Protein AF-A0A0V0R9S6-F1 (afdb_monomer_lite)

Foldseek 3Di:
DDDPVRVVVLVVVLLQVLLVVLVVQLVVQLVVVVQDPVPWDPVLVVVLCVVDPLLVVVCCQQPVPVVSDRPPDSVCLLVNLLSQLVSLQSSLPDRPSDDVSSSVSSNSSSLSRNCNPPSVVSSVVSVVVSVVVVVVVVVD

Structure (mmCIF, N/CA/C/O backbone):
data_AF-A0A0V0R9S6-F1
#
_entry.id   AF-A0A0V0R9S6-F1
#
loop_
_atom_site.group_PDB
_atom_site.id
_atom_site.type_symbol
_atom_site.label_atom_id
_atom_site.label_alt_id
_atom_site.label_comp_id
_atom_site.label_asym_id
_atom_site.label_entity_id
_atom_site.label_seq_id
_atom_site.pdbx_PDB_ins_code
_atom_site.Cartn_x
_atom_site.Cartn_y
_atom_site.Cartn_z
_atom_site.occupancy
_atom_site.B_iso_or_equiv
_atom_site.auth_seq_id
_atom_site.auth_comp_id
_atom_site.auth_asym_id
_atom_site.auth_atom_id
_atom_site.pdbx_PDB_model_num
ATOM 1 N N . MET A 1 1 ? 17.435 38.919 -12.630 1.00 60.09 1 MET A N 1
ATOM 2 C CA . MET A 1 1 ? 17.669 37.984 -13.774 1.00 60.09 1 MET A CA 1
ATOM 3 C C . MET A 1 1 ? 18.552 36.792 -13.388 1.00 60.09 1 MET A C 1
ATOM 5 O O . MET A 1 1 ? 19.776 36.908 -13.357 1.00 60.09 1 MET A O 1
ATOM 9 N N . LEU A 1 2 ? 17.934 35.639 -13.122 1.00 57.00 2 LEU A N 1
ATOM 10 C CA . LEU A 1 2 ? 18.628 34.355 -12.950 1.00 57.00 2 LEU A CA 1
ATOM 11 C C . LEU A 1 2 ? 19.235 33.884 -14.282 1.00 57.00 2 LEU A C 1
ATOM 13 O O . LEU A 1 2 ? 18.609 33.990 -15.336 1.00 57.00 2 LEU A O 1
ATOM 17 N N . LYS A 1 3 ? 20.461 33.354 -14.253 1.00 80.62 3 LYS A N 1
ATOM 18 C CA . LYS A 1 3 ? 21.076 32.731 -15.437 1.00 80.62 3 LYS A CA 1
ATOM 19 C C . LYS A 1 3 ? 20.430 31.368 -15.705 1.00 80.62 3 LYS A C 1
ATOM 21 O O . LYS A 1 3 ? 20.057 30.677 -14.764 1.00 80.62 3 LYS A O 1
ATOM 26 N N . LEU A 1 4 ? 20.402 30.927 -16.968 1.00 74.38 4 LEU A N 1
ATOM 27 C CA . LEU A 1 4 ? 19.859 29.620 -17.389 1.00 74.38 4 LEU A CA 1
ATOM 28 C C . LEU A 1 4 ? 20.353 28.444 -16.520 1.00 74.38 4 LEU A C 1
ATOM 30 O O . LEU A 1 4 ? 19.580 27.568 -16.157 1.00 74.38 4 LEU A O 1
ATOM 34 N N . LYS A 1 5 ? 21.630 28.469 -16.112 1.00 71.69 5 LYS A N 1
ATOM 35 C CA . LYS A 1 5 ? 22.214 27.459 -15.213 1.00 71.69 5 LYS A CA 1
ATOM 36 C C . LYS A 1 5 ? 21.580 27.443 -13.813 1.00 71.69 5 LYS A C 1
ATOM 38 O O . LYS A 1 5 ? 21.443 26.379 -13.232 1.00 71.69 5 LYS A O 1
ATOM 43 N N . GLN A 1 6 ? 21.190 28.600 -13.278 1.00 73.69 6 GLN A N 1
ATOM 44 C CA . GLN A 1 6 ? 20.528 28.703 -11.972 1.00 73.69 6 GLN A CA 1
ATOM 45 C C . GLN A 1 6 ? 19.071 28.229 -12.048 1.00 73.69 6 GLN A C 1
ATOM 47 O O . GLN A 1 6 ? 18.609 27.569 -11.127 1.00 73.69 6 GLN A O 1
ATOM 52 N N . LEU A 1 7 ? 18.377 28.495 -13.162 1.00 72.44 7 LEU A N 1
ATOM 53 C CA . LEU A 1 7 ? 17.028 27.971 -13.414 1.00 72.44 7 LEU A CA 1
ATOM 54 C C . LEU A 1 7 ? 17.013 26.440 -13.497 1.00 72.44 7 LEU A C 1
ATOM 56 O O . LEU A 1 7 ? 16.144 25.818 -12.900 1.00 72.44 7 LEU A O 1
ATOM 60 N N . LEU A 1 8 ? 17.997 25.837 -14.173 1.00 71.88 8 LEU A N 1
ATOM 61 C CA . LEU A 1 8 ? 18.119 24.378 -14.254 1.00 71.88 8 LEU A CA 1
ATOM 62 C C . LEU A 1 8 ? 18.361 23.743 -12.879 1.00 71.88 8 LEU A C 1
ATOM 64 O O . LEU A 1 8 ? 17.700 22.771 -12.547 1.00 71.88 8 LEU A O 1
ATOM 68 N N . ILE A 1 9 ? 19.237 24.327 -12.053 1.00 72.31 9 ILE A N 1
ATOM 69 C CA . ILE A 1 9 ? 19.486 23.828 -10.689 1.00 72.31 9 ILE A CA 1
ATOM 70 C C . ILE A 1 9 ? 18.219 23.918 -9.830 1.00 72.31 9 ILE A C 1
ATOM 72 O O . ILE A 1 9 ? 17.889 22.959 -9.144 1.00 72.31 9 ILE A O 1
ATOM 76 N N . ILE A 1 10 ? 17.491 25.039 -9.881 1.00 72.31 10 ILE A N 1
ATOM 77 C CA . ILE A 1 10 ? 16.237 25.206 -9.128 1.00 72.31 10 ILE A CA 1
ATOM 78 C C . ILE A 1 10 ? 15.188 24.197 -9.600 1.00 72.31 10 ILE A C 1
ATOM 80 O O . ILE A 1 10 ? 14.511 23.595 -8.772 1.00 72.31 10 ILE A O 1
ATOM 84 N N . PHE A 1 11 ? 15.070 23.984 -10.911 1.00 70.50 11 PHE A N 1
ATOM 85 C CA . PHE A 1 11 ? 14.136 23.019 -11.482 1.00 70.50 11 PHE A CA 1
ATOM 86 C C . PHE A 1 11 ? 14.457 21.584 -11.042 1.00 70.50 11 PHE A C 1
ATOM 88 O O . PHE A 1 11 ? 13.576 20.897 -10.533 1.00 70.50 11 PHE A O 1
ATOM 95 N N . SER A 1 12 ? 15.721 21.163 -11.136 1.00 65.62 12 SER A N 1
ATOM 96 C CA . SER A 1 12 ? 16.164 19.845 -10.662 1.00 65.62 12 SER A CA 1
ATOM 97 C C . SER A 1 12 ? 15.969 19.667 -9.154 1.00 65.62 12 SER A C 1
ATOM 99 O O . SER A 1 12 ? 15.517 18.615 -8.717 1.00 65.62 12 SER A O 1
ATOM 101 N N . LEU A 1 13 ? 16.246 20.701 -8.350 1.00 64.31 13 LEU A N 1
ATOM 102 C CA . LEU A 1 13 ? 16.022 20.658 -6.902 1.00 64.31 13 LEU A CA 1
ATOM 103 C C . LEU A 1 13 ? 14.525 20.559 -6.566 1.00 64.31 13 LEU A C 1
ATOM 105 O O . LEU A 1 13 ? 14.146 19.876 -5.622 1.00 64.31 13 LEU A O 1
ATOM 109 N N . SER A 1 14 ? 13.674 21.222 -7.352 1.00 63.84 14 SER A N 1
ATOM 110 C CA . SER A 1 14 ? 12.218 21.185 -7.182 1.00 63.84 14 SER A CA 1
ATOM 111 C C . SER A 1 14 ? 11.646 19.808 -7.516 1.00 63.84 14 SER A C 1
ATOM 113 O O . SER A 1 14 ? 10.784 19.332 -6.786 1.00 63.84 14 SER A O 1
ATOM 115 N N . LEU A 1 15 ? 12.158 19.159 -8.569 1.00 61.28 15 LEU A N 1
ATOM 116 C CA . LEU A 1 15 ? 11.804 17.782 -8.929 1.00 61.28 15 LEU A CA 1
ATOM 117 C C . LEU A 1 15 ? 12.168 16.790 -7.812 1.00 61.28 15 LEU A C 1
ATOM 119 O O . LEU A 1 15 ? 11.321 15.995 -7.402 1.00 61.28 15 LEU A O 1
ATOM 123 N N . LEU A 1 16 ? 13.377 16.896 -7.246 1.00 59.09 16 LEU A N 1
ATOM 124 C CA . LEU A 1 16 ? 13.779 16.062 -6.105 1.00 59.09 16 LEU A CA 1
ATOM 125 C C . LEU A 1 16 ? 12.878 16.278 -4.877 1.00 59.09 16 LEU A C 1
ATOM 127 O O . LEU A 1 16 ? 12.478 15.321 -4.216 1.00 59.09 16 LEU A O 1
ATOM 131 N N . LEU A 1 17 ? 12.533 17.535 -4.574 1.00 58.56 17 LEU A N 1
ATOM 132 C CA . LEU A 1 17 ? 11.669 17.869 -3.439 1.00 58.56 17 LEU A CA 1
ATOM 133 C C . LEU A 1 17 ? 10.245 17.325 -3.619 1.00 58.56 17 LEU A C 1
ATOM 135 O O . LEU A 1 17 ? 9.644 16.875 -2.648 1.00 58.56 17 LEU A O 1
ATOM 139 N N . THR A 1 18 ? 9.704 17.323 -4.841 1.00 62.34 18 THR A N 1
ATOM 140 C CA . THR A 1 18 ? 8.379 16.740 -5.106 1.00 62.34 18 THR A CA 1
ATOM 141 C C . THR A 1 18 ? 8.338 15.225 -4.889 1.00 62.34 18 THR A C 1
ATOM 143 O O . THR A 1 18 ? 7.338 14.719 -4.380 1.00 62.34 18 THR A O 1
ATOM 146 N N . GLN A 1 19 ? 9.417 14.504 -5.206 1.00 58.75 19 GLN A N 1
ATOM 147 C CA . GLN A 1 19 ? 9.487 13.048 -5.028 1.00 58.75 19 GLN A CA 1
ATOM 148 C C . GLN A 1 19 ? 9.535 12.655 -3.544 1.00 58.75 19 GLN A C 1
ATOM 150 O O . GLN A 1 19 ? 8.692 11.885 -3.091 1.00 58.75 19 GLN A O 1
ATOM 155 N N . GLN A 1 20 ? 10.429 13.256 -2.747 1.00 57.53 20 GLN A N 1
ATOM 156 C CA . GLN A 1 20 ? 10.523 12.952 -1.306 1.00 57.53 20 GLN A CA 1
ATOM 157 C C . GLN A 1 20 ? 9.242 13.285 -0.525 1.00 57.53 20 GLN A C 1
ATOM 159 O O . GLN A 1 20 ? 8.881 12.575 0.419 1.00 57.53 20 GLN A O 1
ATOM 164 N N . VAL A 1 21 ? 8.531 14.346 -0.924 1.00 59.56 21 VAL A N 1
ATOM 165 C CA . VAL A 1 21 ? 7.226 14.692 -0.338 1.00 59.56 21 VAL A CA 1
ATOM 166 C C . VAL A 1 21 ? 6.191 13.599 -0.612 1.00 59.56 21 VAL A C 1
ATOM 168 O O . VAL A 1 21 ? 5.373 13.321 0.260 1.00 59.56 21 VAL A O 1
ATOM 171 N N . THR A 1 22 ? 6.240 12.956 -1.781 1.00 67.81 22 THR A N 1
ATOM 172 C CA . THR A 1 22 ? 5.274 11.916 -2.168 1.00 67.81 22 THR A CA 1
ATOM 173 C C . THR A 1 22 ? 5.473 10.636 -1.345 1.00 67.81 22 THR A C 1
ATOM 175 O O . THR A 1 22 ? 4.499 10.119 -0.804 1.00 67.81 22 THR A O 1
ATOM 178 N N . ILE A 1 23 ? 6.724 10.201 -1.141 1.00 69.69 23 ILE A N 1
ATOM 179 C CA . ILE A 1 23 ? 7.066 9.044 -0.286 1.00 69.69 23 ILE A CA 1
ATOM 180 C C . ILE A 1 23 ? 6.574 9.259 1.150 1.00 69.69 23 ILE A C 1
ATOM 182 O O . ILE A 1 23 ? 5.842 8.449 1.717 1.00 69.69 23 ILE A O 1
ATOM 186 N N . THR A 1 24 ? 6.929 10.409 1.728 1.00 71.25 24 THR A N 1
ATOM 187 C CA . THR A 1 24 ? 6.574 10.746 3.115 1.00 71.25 24 THR A CA 1
ATOM 188 C C . THR A 1 24 ? 5.055 10.870 3.301 1.00 71.25 24 THR A C 1
ATOM 190 O O . THR A 1 24 ? 4.527 10.556 4.368 1.00 71.25 24 THR A O 1
ATOM 193 N N . ALA A 1 25 ? 4.332 11.323 2.273 1.00 75.94 25 ALA A N 1
ATOM 194 C CA . ALA A 1 25 ? 2.881 11.465 2.324 1.00 75.94 25 ALA A CA 1
ATOM 195 C C . ALA A 1 25 ? 2.157 10.112 2.366 1.00 75.94 25 ALA A C 1
ATOM 197 O O . ALA A 1 25 ? 1.243 9.963 3.176 1.00 75.94 25 ALA A O 1
ATOM 198 N N . ALA A 1 26 ? 2.575 9.138 1.550 1.00 76.69 26 ALA A N 1
ATOM 199 C CA . ALA A 1 26 ? 1.990 7.795 1.553 1.00 76.69 26 ALA A CA 1
ATOM 200 C C . ALA A 1 26 ? 2.204 7.096 2.906 1.00 76.69 26 ALA A C 1
ATOM 202 O O . ALA A 1 26 ? 1.244 6.629 3.517 1.00 76.69 26 ALA A O 1
ATOM 203 N N . ALA A 1 27 ? 3.430 7.134 3.441 1.00 77.75 27 ALA A N 1
ATOM 204 C CA . ALA A 1 27 ? 3.732 6.576 4.761 1.00 77.75 27 ALA A CA 1
ATOM 205 C C . ALA A 1 27 ? 2.911 7.247 5.880 1.00 77.75 27 ALA A C 1
ATOM 207 O O . ALA A 1 27 ? 2.319 6.574 6.721 1.00 77.75 27 ALA A O 1
ATOM 208 N N . SER A 1 28 ? 2.796 8.581 5.852 1.00 80.75 28 SER A N 1
ATOM 209 C CA . SER A 1 28 ? 1.980 9.317 6.827 1.00 80.75 28 SER A CA 1
ATOM 210 C C . SER A 1 28 ? 0.479 9.029 6.695 1.00 80.75 28 SER A C 1
ATOM 212 O O . SER A 1 28 ? -0.245 9.124 7.686 1.00 80.75 28 SER A O 1
ATOM 214 N N . CYS A 1 29 ? -0.009 8.712 5.493 1.00 83.31 29 CYS A N 1
ATOM 215 C CA . CYS A 1 29 ? -1.394 8.296 5.276 1.00 83.31 29 CYS A CA 1
ATOM 216 C C . CYS A 1 29 ? -1.684 6.977 6.003 1.00 83.31 29 CYS A C 1
ATOM 218 O O . CYS A 1 29 ? -2.655 6.916 6.759 1.00 83.31 29 CYS A O 1
ATOM 220 N N . VAL A 1 30 ? -0.805 5.978 5.857 1.00 84.44 30 VAL A N 1
ATOM 221 C CA . VAL A 1 30 ? -0.939 4.684 6.547 1.00 84.44 30 VAL A CA 1
ATOM 222 C C . VAL A 1 30 ? -0.910 4.883 8.062 1.00 84.44 30 VAL A C 1
ATOM 224 O O . VAL A 1 30 ? -1.856 4.498 8.743 1.00 84.44 30 VAL A O 1
ATOM 227 N N . GLU A 1 31 ? 0.077 5.613 8.586 1.00 85.62 31 GLU A N 1
ATOM 228 C CA . GLU A 1 31 ? 0.191 5.880 10.029 1.00 85.62 31 GLU A CA 1
ATOM 229 C C . GLU A 1 31 ? -1.074 6.541 10.611 1.00 85.62 31 GLU A C 1
ATOM 231 O O . GLU A 1 31 ? -1.567 6.157 11.670 1.00 85.62 31 GLU A O 1
ATOM 236 N N . LYS A 1 32 ? -1.646 7.528 9.910 1.00 83.31 32 LYS A N 1
ATOM 237 C CA . LYS A 1 32 ? -2.858 8.230 10.369 1.00 83.31 32 LYS A CA 1
ATOM 238 C C . LYS A 1 32 ? -4.122 7.393 10.274 1.00 83.31 32 LYS A C 1
ATOM 240 O O . LYS A 1 32 ? -5.078 7.684 10.992 1.00 83.31 32 LYS A O 1
ATOM 245 N N . SER A 1 33 ? -4.149 6.423 9.368 1.00 81.81 33 SER A N 1
ATOM 246 C CA . SER A 1 33 ?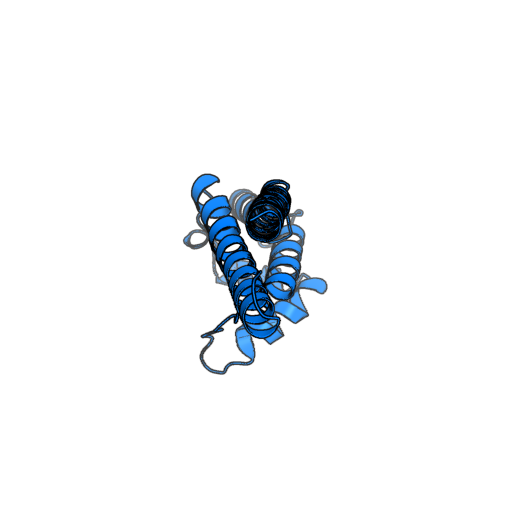 -5.285 5.521 9.222 1.00 81.81 33 SER A CA 1
ATOM 247 C C . SER A 1 33 ? -5.391 4.527 10.380 1.00 81.81 33 SER A C 1
ATOM 249 O O . SER A 1 33 ? -6.482 4.041 10.655 1.00 81.81 33 SER A O 1
ATOM 251 N N . GLY A 1 34 ? -4.281 4.281 11.087 1.00 83.12 34 GLY A N 1
ATOM 252 C CA . GLY A 1 34 ? -4.193 3.261 12.128 1.00 83.12 34 GLY A CA 1
ATOM 253 C C . GLY A 1 34 ? -4.026 1.842 11.584 1.00 83.12 34 GLY A C 1
ATOM 254 O O . GLY A 1 34 ? -4.034 0.914 12.381 1.00 83.12 34 GLY A O 1
ATOM 255 N N . ALA A 1 35 ? -3.874 1.676 10.266 1.00 83.88 35 ALA A N 1
ATOM 256 C CA . ALA A 1 35 ? -3.549 0.396 9.654 1.00 83.88 35 ALA A CA 1
ATOM 257 C C . ALA A 1 35 ? -2.118 -0.009 10.035 1.00 83.88 35 ALA A C 1
ATOM 259 O O . ALA A 1 35 ? -1.157 0.656 9.636 1.00 83.88 35 ALA A O 1
ATOM 260 N N . ASP A 1 36 ? -1.987 -1.081 10.813 1.00 82.25 36 ASP A N 1
ATOM 261 C CA . ASP A 1 36 ? -0.698 -1.655 11.179 1.00 82.25 36 ASP A CA 1
ATOM 262 C C . ASP A 1 36 ? -0.353 -2.804 10.227 1.00 82.25 36 ASP A C 1
ATOM 264 O O . ASP A 1 36 ? -0.946 -3.877 10.255 1.00 82.25 36 ASP A O 1
ATOM 268 N N . VAL A 1 37 ? 0.616 -2.568 9.344 1.00 73.31 37 VAL A N 1
ATOM 269 C CA . VAL A 1 37 ? 1.051 -3.572 8.363 1.00 73.31 37 VAL A CA 1
ATOM 270 C C . VAL A 1 37 ? 1.807 -4.721 9.047 1.00 73.31 37 VAL A C 1
ATOM 272 O O . VAL A 1 37 ? 1.876 -5.815 8.490 1.00 73.31 37 VAL A O 1
ATOM 275 N N . GLU A 1 38 ? 2.333 -4.519 10.264 1.00 79.88 38 GLU A N 1
ATOM 276 C CA . GLU A 1 38 ? 2.948 -5.595 11.053 1.00 79.88 38 GLU A CA 1
ATOM 277 C C . GLU A 1 38 ? 1.915 -6.617 11.557 1.00 79.88 38 GLU A C 1
ATOM 279 O O . GLU A 1 38 ? 2.293 -7.734 11.916 1.00 79.88 38 GLU A O 1
ATOM 284 N N . GLU A 1 39 ? 0.622 -6.269 11.565 1.00 77.25 39 GLU A N 1
ATOM 285 C CA . GLU A 1 39 ? -0.457 -7.158 12.014 1.00 77.25 39 GLU A CA 1
ATOM 286 C C . GLU A 1 39 ? -0.913 -8.161 10.945 1.00 77.25 39 GLU A C 1
ATOM 288 O O . GLU A 1 39 ? -1.622 -9.113 11.272 1.00 77.25 39 GLU A O 1
ATOM 293 N N . ILE A 1 40 ? -0.476 -8.009 9.691 1.00 83.88 40 ILE A N 1
ATOM 294 C CA . ILE A 1 40 ? -0.830 -8.944 8.620 1.00 83.88 40 ILE A CA 1
ATOM 295 C C . ILE A 1 40 ? -0.059 -10.263 8.789 1.00 83.88 40 ILE A C 1
ATOM 297 O O . ILE A 1 40 ? 1.176 -10.286 8.842 1.00 83.88 40 ILE A O 1
ATOM 301 N N . ASP A 1 41 ? -0.766 -11.396 8.793 1.00 86.81 41 ASP A N 1
ATOM 302 C CA . ASP A 1 41 ? -0.129 -12.711 8.821 1.00 86.81 41 ASP A CA 1
ATOM 303 C C . ASP A 1 41 ? 0.653 -12.977 7.526 1.00 86.81 41 ASP A C 1
ATOM 305 O O . ASP A 1 41 ? 0.093 -13.198 6.450 1.00 86.81 41 ASP A O 1
ATOM 309 N N . SER A 1 42 ? 1.982 -13.009 7.638 1.00 81.12 42 SER A N 1
ATOM 310 C CA . SER A 1 42 ? 2.881 -13.193 6.490 1.00 81.12 42 SER A CA 1
ATOM 311 C C . SER A 1 42 ? 2.632 -14.471 5.672 1.00 81.12 42 SER A C 1
ATOM 313 O O . SER A 1 42 ? 2.867 -14.470 4.461 1.00 81.12 42 SER A O 1
ATOM 315 N N . GLU A 1 43 ? 2.145 -15.561 6.284 1.00 84.31 43 GLU A N 1
ATOM 316 C CA . GLU A 1 43 ? 1.856 -16.807 5.562 1.00 84.31 43 GLU A CA 1
ATOM 317 C C . GLU A 1 43 ? 0.609 -16.657 4.677 1.00 84.31 43 GLU A C 1
ATOM 319 O O . GLU A 1 43 ? 0.628 -17.037 3.501 1.00 84.31 43 GLU A O 1
ATOM 324 N N . ASN A 1 44 ? -0.477 -16.108 5.219 1.00 81.88 44 ASN A N 1
ATOM 325 C CA . ASN A 1 44 ? -1.715 -15.863 4.483 1.00 81.88 44 ASN A CA 1
ATOM 326 C C . ASN A 1 44 ? -1.566 -14.746 3.454 1.00 81.88 44 ASN A C 1
ATOM 328 O O . ASN A 1 44 ? -2.036 -14.903 2.328 1.00 81.88 44 ASN A O 1
ATOM 332 N N . TYR A 1 45 ? -0.831 -13.689 3.787 1.00 83.69 45 TYR A N 1
ATOM 333 C CA . TYR A 1 45 ? -0.496 -12.618 2.855 1.00 83.69 45 TYR A CA 1
ATOM 334 C C . TYR A 1 45 ? 0.287 -13.135 1.643 1.00 83.69 45 TYR A C 1
ATOM 336 O O . TYR A 1 45 ? -0.056 -12.834 0.501 1.00 83.69 45 TYR A O 1
ATOM 344 N N . GLY A 1 46 ? 1.273 -14.014 1.861 1.00 81.75 46 GLY A N 1
ATOM 345 C CA . GLY A 1 46 ? 1.992 -14.677 0.771 1.00 81.75 46 GLY A CA 1
ATOM 346 C C . GLY A 1 46 ? 1.080 -15.525 -0.127 1.00 81.75 46 GLY A C 1
ATOM 347 O O . GLY A 1 46 ? 1.228 -15.517 -1.347 1.00 81.75 46 GLY A O 1
ATOM 348 N N . LYS A 1 47 ? 0.096 -16.235 0.444 1.00 84.44 47 LYS A N 1
ATOM 349 C CA . LYS A 1 47 ? -0.907 -16.982 -0.345 1.00 84.44 47 LYS A CA 1
ATOM 350 C C . LYS A 1 47 ? -1.838 -16.058 -1.127 1.00 84.44 47 LYS A C 1
ATOM 352 O O . LYS A 1 47 ? -2.224 -16.420 -2.237 1.00 84.44 47 LYS A O 1
ATOM 357 N N . ALA A 1 48 ? -2.195 -14.911 -0.553 1.00 85.81 48 ALA A N 1
ATOM 358 C CA . ALA A 1 48 ? -3.039 -13.910 -1.184 1.00 85.81 48 ALA A CA 1
ATOM 359 C C . ALA A 1 48 ? -2.331 -13.291 -2.403 1.00 85.81 48 ALA A C 1
ATOM 361 O O . ALA A 1 48 ? -2.887 -13.330 -3.500 1.00 85.81 48 ALA A O 1
ATOM 362 N N . LEU A 1 49 ? -1.062 -12.889 -2.260 1.00 82.81 49 LEU A N 1
ATOM 363 C CA . LEU A 1 49 ? -0.218 -12.405 -3.365 1.00 82.81 49 LEU A CA 1
ATOM 364 C C . LEU A 1 49 ? -0.138 -13.394 -4.532 1.00 82.81 49 LEU A C 1
ATOM 366 O O . LEU A 1 49 ? -0.298 -13.009 -5.682 1.00 82.81 49 LEU A O 1
ATOM 370 N N . LEU A 1 50 ? 0.065 -14.682 -4.242 1.00 80.56 50 LEU A N 1
ATOM 371 C CA . LEU A 1 50 ? 0.139 -15.729 -5.269 1.00 80.56 50 LEU A CA 1
ATOM 372 C C . LEU A 1 50 ? -1.210 -16.046 -5.934 1.00 80.56 50 LEU A C 1
ATOM 374 O O . LEU A 1 50 ? -1.248 -16.835 -6.879 1.00 80.56 50 LEU A O 1
ATOM 378 N N . SER A 1 51 ? -2.317 -15.527 -5.401 1.00 80.75 51 SER A N 1
ATOM 379 C CA . SER A 1 51 ? -3.657 -15.737 -5.951 1.00 80.75 51 SER A CA 1
ATOM 380 C C . SER A 1 51 ? -4.191 -14.576 -6.776 1.00 80.75 51 SER A C 1
ATOM 382 O O . SER A 1 51 ? -5.154 -14.788 -7.510 1.00 80.75 51 SER A O 1
ATOM 384 N N . GLU A 1 52 ? -3.574 -13.399 -6.666 1.00 83.81 52 GLU A N 1
ATOM 385 C CA . GLU A 1 52 ? -3.913 -12.220 -7.456 1.00 83.81 52 GLU A CA 1
ATOM 386 C C . GLU A 1 52 ? -2.947 -12.106 -8.641 1.00 83.81 52 GLU A C 1
ATOM 388 O O . GLU A 1 52 ? -1.778 -11.757 -8.477 1.00 83.81 52 GLU A O 1
ATOM 393 N N . ASP A 1 53 ? -3.445 -12.390 -9.848 1.00 71.88 53 ASP A N 1
ATOM 394 C CA . ASP A 1 53 ? -2.647 -12.411 -11.086 1.00 71.88 53 ASP A CA 1
ATOM 395 C C . ASP A 1 53 ? -1.951 -11.059 -11.370 1.00 71.88 53 ASP A C 1
ATOM 397 O O . ASP A 1 53 ? -0.914 -11.004 -12.026 1.00 71.88 53 ASP A O 1
ATOM 401 N N . GLU A 1 54 ? -2.507 -9.951 -10.871 1.00 62.34 54 GLU A N 1
ATOM 402 C CA . GLU A 1 54 ? -2.019 -8.588 -11.125 1.00 62.34 54 GLU A CA 1
ATOM 403 C C . GLU A 1 54 ? -0.893 -8.150 -10.166 1.00 62.34 54 GLU A C 1
ATOM 405 O O . GLU A 1 54 ? -0.186 -7.182 -10.444 1.00 62.34 54 GLU A O 1
ATOM 410 N N . CYS A 1 55 ? -0.658 -8.886 -9.074 1.00 77.50 55 CYS A N 1
ATOM 411 C CA . CYS A 1 55 ? 0.393 -8.584 -8.093 1.00 77.50 55 CYS A CA 1
ATOM 412 C C . CYS A 1 55 ? 1.790 -9.097 -8.503 1.00 77.50 55 CYS A C 1
ATOM 414 O O . CYS A 1 55 ? 2.774 -8.858 -7.799 1.00 77.50 55 CYS A O 1
ATOM 416 N N . GLU A 1 56 ? 1.898 -9.7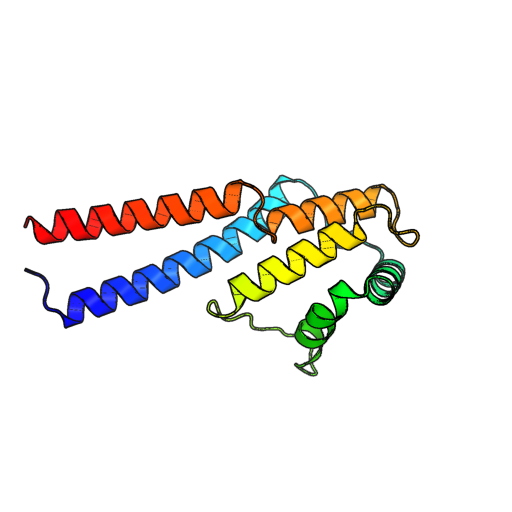91 -9.639 1.00 61.91 56 GLU A N 1
ATOM 417 C CA . GLU A 1 56 ? 3.113 -10.475 -10.101 1.00 61.91 56 GLU A CA 1
ATOM 418 C C . GLU A 1 56 ? 4.292 -9.509 -10.335 1.00 61.91 56 GLU A C 1
ATOM 420 O O . GLU A 1 56 ? 5.419 -9.794 -9.933 1.00 61.91 56 GLU A O 1
ATOM 425 N N . ALA A 1 57 ? 4.026 -8.313 -10.872 1.00 60.16 57 ALA A N 1
ATOM 426 C CA . ALA A 1 57 ? 5.053 -7.292 -11.103 1.00 60.16 57 ALA A CA 1
ATOM 427 C C . ALA A 1 57 ? 5.686 -6.77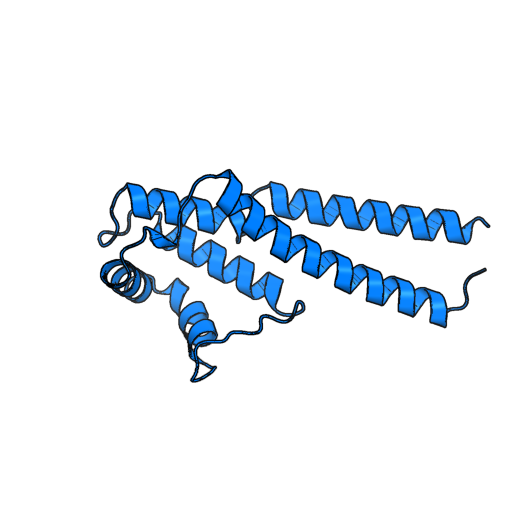6 -9.798 1.00 60.16 57 ALA A C 1
ATOM 429 O O . ALA A 1 57 ? 6.852 -6.391 -9.772 1.00 60.16 57 ALA A O 1
ATOM 430 N N . LEU A 1 58 ? 4.931 -6.787 -8.697 1.00 62.44 58 LEU A N 1
ATOM 431 C CA . LEU A 1 58 ? 5.420 -6.345 -7.396 1.00 62.44 58 LEU A CA 1
ATOM 432 C C . LEU A 1 58 ? 6.336 -7.384 -6.739 1.00 62.44 58 LEU A C 1
ATOM 434 O O . LEU A 1 58 ? 7.249 -7.028 -5.999 1.00 62.44 58 LEU A O 1
ATOM 438 N N . ILE A 1 59 ? 6.094 -8.666 -7.026 1.00 61.19 59 ILE A N 1
ATOM 439 C CA . ILE A 1 59 ? 6.953 -9.777 -6.612 1.00 61.19 59 ILE A CA 1
ATOM 440 C C . ILE A 1 59 ? 8.286 -9.701 -7.366 1.00 61.19 59 ILE A C 1
ATOM 442 O O . ILE A 1 59 ? 9.335 -9.859 -6.757 1.00 61.19 59 ILE A O 1
ATOM 446 N N . GLU A 1 60 ? 8.294 -9.398 -8.662 1.00 58.00 60 GLU A N 1
ATOM 447 C CA . GLU A 1 60 ? 9.567 -9.207 -9.376 1.00 58.00 60 GLU A CA 1
ATOM 448 C C . GLU A 1 60 ? 10.365 -8.031 -8.798 1.00 58.00 60 GLU A C 1
ATOM 450 O O . GLU A 1 60 ? 11.546 -8.180 -8.510 1.00 58.00 60 GLU A O 1
ATOM 455 N N . ILE A 1 61 ? 9.699 -6.910 -8.511 1.00 56.97 61 ILE A N 1
ATOM 456 C CA . ILE A 1 61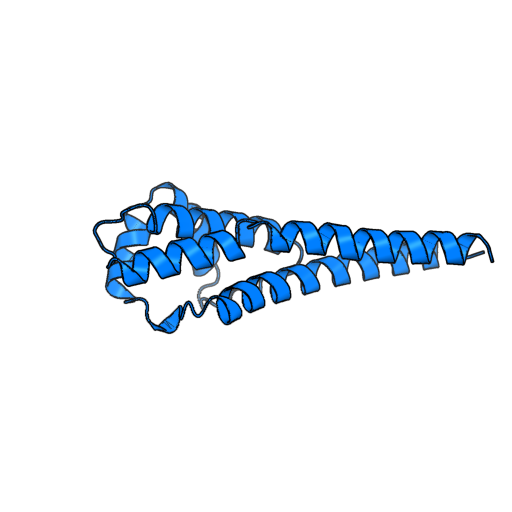 ? 10.312 -5.728 -7.894 1.00 56.97 61 ILE A CA 1
ATOM 457 C C . ILE A 1 61 ? 10.875 -6.061 -6.498 1.00 56.97 61 ILE A C 1
ATOM 459 O O . ILE A 1 61 ? 12.062 -5.887 -6.259 1.00 56.97 61 ILE A O 1
ATOM 463 N N . LEU A 1 62 ? 10.078 -6.596 -5.570 1.00 52.16 62 LEU A N 1
ATOM 464 C CA . LEU A 1 62 ? 10.521 -6.853 -4.188 1.00 52.16 62 LEU A CA 1
ATOM 465 C C . LEU A 1 62 ? 11.610 -7.935 -4.056 1.00 52.16 62 LEU A C 1
ATOM 467 O O . LEU A 1 62 ? 12.294 -7.973 -3.033 1.00 52.16 62 LEU A O 1
ATOM 471 N N . PHE A 1 63 ? 11.756 -8.819 -5.048 1.00 48.62 63 PHE A N 1
ATOM 472 C CA . PHE A 1 63 ? 12.650 -9.980 -4.987 1.00 48.62 63 PHE A CA 1
ATOM 473 C C . PHE A 1 63 ? 13.797 -9.967 -6.025 1.00 48.62 63 PHE A C 1
ATOM 475 O O . PHE A 1 63 ? 14.598 -10.903 -6.017 1.00 48.62 63 PHE A O 1
ATOM 482 N N . GLU A 1 64 ? 13.913 -8.958 -6.904 1.00 49.59 64 GLU A N 1
ATOM 483 C CA . GLU A 1 64 ? 15.023 -8.857 -7.877 1.00 49.59 64 GLU A CA 1
ATOM 484 C C . GLU A 1 64 ? 16.376 -8.492 -7.241 1.00 49.59 64 GLU A C 1
ATOM 486 O O . GLU A 1 64 ? 17.414 -8.930 -7.741 1.00 49.59 64 GLU A O 1
ATOM 491 N N . ASP A 1 65 ? 16.391 -7.770 -6.118 1.00 45.81 65 ASP A N 1
ATOM 492 C CA . ASP A 1 65 ? 17.593 -7.641 -5.294 1.00 45.81 65 ASP A CA 1
ATOM 493 C C . ASP A 1 65 ? 17.635 -8.830 -4.322 1.00 45.81 65 ASP A C 1
ATOM 495 O O . ASP A 1 65 ? 16.784 -8.949 -3.443 1.00 45.81 65 ASP A O 1
ATOM 499 N N . GLU A 1 66 ? 18.621 -9.725 -4.474 1.00 44.09 66 GLU A N 1
ATOM 500 C CA . GLU A 1 66 ? 18.783 -10.997 -3.729 1.00 44.09 66 GLU A CA 1
ATOM 501 C C . GLU A 1 66 ? 18.770 -10.868 -2.181 1.00 44.09 66 GLU A C 1
ATOM 503 O O . GLU A 1 66 ? 18.757 -11.884 -1.483 1.00 44.09 66 GLU A O 1
ATOM 508 N N . ASP A 1 67 ? 18.725 -9.644 -1.644 1.00 49.47 67 ASP A N 1
ATOM 509 C CA . ASP A 1 67 ? 18.692 -9.307 -0.218 1.00 49.47 67 ASP A CA 1
ATOM 510 C C . ASP A 1 67 ? 17.365 -8.657 0.254 1.00 49.47 67 ASP A C 1
ATOM 512 O O . ASP A 1 67 ? 17.208 -8.397 1.448 1.00 49.47 67 ASP A O 1
ATOM 516 N N . GLY A 1 68 ? 16.398 -8.399 -0.641 1.00 50.09 68 GLY A N 1
ATOM 517 C CA . GLY A 1 68 ? 15.113 -7.753 -0.317 1.00 50.09 68 GLY A CA 1
ATOM 518 C C . GLY A 1 68 ? 15.219 -6.277 0.103 1.00 50.09 68 GLY A C 1
ATOM 519 O O . GLY A 1 68 ? 14.257 -5.721 0.634 1.00 50.09 68 GLY A O 1
ATOM 520 N N . ASP A 1 69 ? 16.381 -5.648 -0.098 1.00 46.56 69 ASP A N 1
ATOM 521 C CA . ASP A 1 69 ? 16.636 -4.245 0.241 1.00 46.56 69 ASP A CA 1
ATOM 522 C C . ASP A 1 69 ? 16.388 -3.374 -0.994 1.00 46.56 69 ASP A C 1
ATOM 524 O O . ASP A 1 69 ? 17.287 -3.101 -1.786 1.00 46.56 69 ASP A O 1
ATOM 528 N N . PHE A 1 70 ? 15.126 -2.998 -1.198 1.00 54.66 70 PHE A N 1
ATOM 529 C CA . PHE A 1 70 ? 14.742 -2.185 -2.343 1.00 54.66 70 PHE A CA 1
ATOM 530 C C . PHE A 1 70 ? 15.029 -0.705 -2.051 1.00 54.66 70 PHE A C 1
ATOM 532 O O . PHE A 1 70 ? 14.255 -0.021 -1.373 1.00 54.66 70 PHE A O 1
ATOM 539 N N . ASP A 1 71 ? 16.133 -0.181 -2.585 1.00 54.69 71 ASP A N 1
ATOM 540 C CA . ASP A 1 71 ? 16.437 1.253 -2.539 1.00 54.69 71 ASP A CA 1
ATOM 541 C C . ASP A 1 71 ? 15.582 1.958 -3.611 1.00 54.69 71 ASP A C 1
ATOM 543 O O . ASP A 1 71 ? 16.047 2.228 -4.721 1.00 54.69 71 ASP A O 1
ATOM 547 N N . ILE A 1 72 ? 14.286 2.193 -3.324 1.00 55.94 72 ILE A N 1
ATOM 548 C CA . ILE A 1 72 ? 13.383 2.899 -4.252 1.00 55.94 72 ILE A CA 1
ATOM 549 C C . ILE A 1 72 ? 13.906 4.328 -4.427 1.00 55.94 72 ILE A C 1
ATOM 551 O O . ILE A 1 72 ? 13.579 5.248 -3.669 1.00 55.94 72 ILE A O 1
ATOM 555 N N . LEU A 1 73 ? 14.721 4.538 -5.456 1.00 54.66 73 LEU A N 1
ATOM 556 C CA . LEU A 1 73 ? 15.118 5.865 -5.891 1.00 54.66 73 LEU A CA 1
ATOM 557 C C . LEU A 1 73 ? 13.866 6.617 -6.364 1.00 54.66 73 LEU A C 1
ATOM 559 O O . LEU A 1 73 ? 12.969 6.053 -6.987 1.00 54.66 73 LEU A O 1
ATOM 563 N N . GLY A 1 74 ? 13.800 7.922 -6.088 1.00 55.66 74 GLY A N 1
ATOM 564 C CA . GLY A 1 74 ? 12.597 8.730 -6.331 1.00 55.66 74 GLY A CA 1
ATOM 565 C C . GLY A 1 74 ? 12.070 8.744 -7.777 1.00 55.66 74 GLY A C 1
ATOM 566 O O . GLY A 1 74 ? 10.938 9.178 -7.982 1.00 55.66 74 GLY A O 1
ATOM 567 N N . GLU A 1 75 ? 12.850 8.293 -8.767 1.00 57.72 75 GLU A N 1
ATOM 568 C CA . GLU A 1 75 ? 12.429 8.186 -10.173 1.00 57.72 75 GLU A CA 1
ATOM 569 C C . GLU A 1 75 ? 11.436 7.038 -10.418 1.00 57.72 75 GLU A C 1
ATOM 571 O O . GLU A 1 75 ? 10.514 7.224 -11.211 1.00 57.72 75 GLU A O 1
ATOM 576 N N . ASP A 1 76 ? 11.540 5.934 -9.673 1.00 67.88 76 ASP A N 1
ATOM 577 C CA . ASP A 1 76 ? 10.683 4.750 -9.848 1.00 67.88 76 ASP A CA 1
ATOM 578 C C . ASP A 1 76 ? 9.562 4.663 -8.800 1.00 67.88 76 ASP A C 1
ATOM 580 O O . ASP A 1 76 ? 8.672 3.818 -8.890 1.00 67.88 76 ASP A O 1
ATOM 584 N N . TRP A 1 77 ? 9.549 5.592 -7.836 1.00 72.88 77 TRP A N 1
ATOM 585 C CA . TRP A 1 77 ? 8.554 5.631 -6.764 1.00 72.88 77 TRP A CA 1
ATOM 586 C C . TRP A 1 77 ? 7.114 5.709 -7.268 1.00 72.88 77 TRP A C 1
ATOM 588 O O . TRP A 1 77 ? 6.249 5.049 -6.711 1.00 72.88 77 TRP A O 1
ATOM 598 N N . ASP A 1 78 ? 6.832 6.530 -8.281 1.00 72.44 78 ASP A N 1
ATOM 599 C CA . ASP A 1 78 ? 5.453 6.709 -8.748 1.00 72.44 78 ASP A CA 1
ATOM 600 C C . ASP A 1 78 ? 4.896 5.404 -9.342 1.00 72.44 78 ASP A C 1
ATOM 602 O O . ASP A 1 78 ? 3.752 5.054 -9.069 1.00 72.44 78 ASP A O 1
ATOM 606 N N . VAL A 1 79 ? 5.725 4.664 -10.086 1.00 74.44 79 VAL A N 1
ATOM 607 C CA . VAL A 1 79 ? 5.363 3.361 -10.666 1.00 74.44 79 VAL A CA 1
ATOM 608 C C . VAL A 1 79 ? 5.234 2.309 -9.570 1.00 74.44 79 VAL A C 1
ATOM 610 O O . VAL A 1 79 ? 4.265 1.553 -9.552 1.00 74.44 79 VAL A O 1
ATOM 613 N N . TYR A 1 80 ? 6.178 2.296 -8.625 1.00 76.44 80 TYR A N 1
ATOM 614 C CA . TYR A 1 80 ? 6.115 1.425 -7.459 1.00 76.44 80 TYR A CA 1
ATOM 615 C C . TYR A 1 80 ? 4.841 1.664 -6.646 1.00 76.44 80 TYR A C 1
ATOM 617 O O . TYR A 1 80 ? 4.130 0.720 -6.335 1.00 76.44 80 TYR A O 1
ATOM 625 N N . ALA A 1 81 ? 4.540 2.916 -6.297 1.00 78.12 81 ALA A N 1
ATOM 626 C CA . ALA A 1 81 ? 3.427 3.259 -5.421 1.00 78.12 81 ALA A CA 1
ATOM 627 C C . ALA A 1 81 ? 2.075 2.943 -6.068 1.00 78.12 81 ALA A C 1
ATOM 629 O O . ALA A 1 81 ? 1.177 2.463 -5.380 1.00 78.12 81 ALA A O 1
ATOM 630 N N . GLU A 1 82 ? 1.941 3.164 -7.377 1.00 78.69 82 GLU A N 1
ATOM 631 C CA . GLU A 1 82 ? 0.752 2.771 -8.137 1.00 78.69 82 GLU A CA 1
ATOM 632 C C . GLU A 1 82 ? 0.574 1.246 -8.120 1.00 78.69 82 GLU A C 1
ATOM 634 O O . GLU A 1 82 ? -0.448 0.765 -7.637 1.00 78.69 82 GLU A O 1
ATOM 639 N N . ALA A 1 83 ? 1.604 0.480 -8.498 1.00 77.75 83 ALA A N 1
ATOM 640 C CA . ALA A 1 83 ? 1.544 -0.985 -8.494 1.00 77.75 83 ALA A CA 1
ATOM 641 C C . ALA A 1 83 ? 1.319 -1.576 -7.087 1.00 77.75 83 ALA A C 1
ATOM 643 O O . ALA A 1 83 ? 0.533 -2.506 -6.907 1.00 77.75 83 ALA A O 1
ATOM 644 N N . TYR A 1 84 ? 1.988 -1.023 -6.072 1.00 81.25 84 TYR A N 1
ATOM 645 C CA . TYR A 1 84 ? 1.844 -1.421 -4.670 1.00 81.25 84 TYR A CA 1
ATOM 646 C C . TYR A 1 84 ? 0.433 -1.138 -4.162 1.00 81.25 84 TYR A C 1
ATOM 648 O O . TYR A 1 84 ? -0.162 -1.971 -3.475 1.00 81.25 84 TYR A O 1
ATOM 656 N N . GLY A 1 85 ? -0.101 0.027 -4.532 1.00 84.56 85 GLY A N 1
ATOM 657 C CA . GLY A 1 85 ? -1.453 0.453 -4.224 1.00 84.56 85 GLY A CA 1
ATOM 658 C C . GLY A 1 85 ? -2.505 -0.474 -4.820 1.00 84.56 85 GLY A C 1
ATOM 659 O O . GLY A 1 85 ? -3.342 -0.997 -4.086 1.00 84.56 85 GLY A O 1
ATOM 660 N N . ASP A 1 86 ? -2.426 -0.710 -6.127 1.00 83.69 86 ASP A N 1
ATOM 661 C CA . ASP A 1 86 ? -3.371 -1.546 -6.870 1.00 83.69 86 ASP A CA 1
ATOM 662 C C . ASP A 1 86 ? -3.373 -2.988 -6.355 1.00 83.69 86 ASP A C 1
ATOM 664 O O . ASP A 1 86 ? -4.440 -3.547 -6.109 1.00 83.69 86 ASP A O 1
ATOM 668 N N . CYS A 1 87 ? -2.195 -3.558 -6.082 1.00 85.12 87 CYS A N 1
ATOM 669 C CA . CYS A 1 87 ? -2.094 -4.902 -5.520 1.00 85.12 87 CYS A CA 1
ATOM 670 C C . CYS A 1 87 ? -2.775 -5.004 -4.143 1.00 85.12 87 CYS A C 1
ATOM 672 O O . CYS A 1 87 ? -3.567 -5.913 -3.903 1.00 85.12 87 CYS A O 1
ATOM 674 N N . HIS A 1 88 ? -2.541 -4.045 -3.242 1.00 88.50 88 HIS A N 1
ATOM 675 C CA . HIS A 1 88 ? -3.199 -4.038 -1.932 1.00 88.50 88 HIS A CA 1
ATOM 676 C C . HIS A 1 88 ? -4.714 -3.816 -2.029 1.00 88.50 88 HIS A C 1
ATOM 678 O O . HIS A 1 88 ? -5.468 -4.374 -1.233 1.00 88.50 88 HIS A O 1
ATOM 684 N N . VAL A 1 89 ? -5.188 -3.035 -3.005 1.00 88.75 89 VAL A N 1
ATOM 685 C CA . VAL A 1 89 ? -6.629 -2.922 -3.267 1.00 88.75 89 VAL A CA 1
ATOM 686 C C . VAL A 1 89 ? -7.192 -4.262 -3.735 1.00 88.75 89 VAL A C 1
ATOM 688 O O . VAL A 1 89 ? -8.170 -4.715 -3.150 1.00 88.75 89 VAL A O 1
ATOM 691 N N . ALA A 1 90 ? -6.564 -4.913 -4.717 1.00 88.38 90 ALA A N 1
ATOM 692 C CA . ALA A 1 90 ? -7.009 -6.204 -5.242 1.00 88.38 90 ALA A CA 1
ATOM 693 C C . ALA A 1 90 ? -7.089 -7.272 -4.139 1.00 88.38 90 ALA A C 1
ATOM 695 O O . ALA A 1 90 ? -8.117 -7.928 -3.982 1.00 88.38 90 ALA A O 1
ATOM 696 N N . LEU A 1 91 ? -6.054 -7.367 -3.297 1.00 89.19 91 LEU A N 1
ATOM 697 C CA . LEU A 1 91 ? -6.041 -8.257 -2.132 1.00 89.19 91 LEU A CA 1
ATOM 698 C C . LEU A 1 91 ? -7.172 -7.941 -1.141 1.00 89.19 91 LEU A C 1
ATOM 700 O O . LEU A 1 91 ? -7.756 -8.844 -0.552 1.00 89.19 91 LEU A O 1
ATOM 704 N N . GLY A 1 92 ? -7.499 -6.666 -0.952 1.00 89.56 92 GLY A N 1
ATOM 705 C CA . GLY A 1 92 ? -8.550 -6.234 -0.036 1.00 89.56 92 GLY A CA 1
ATOM 706 C C . GLY A 1 92 ? -9.985 -6.408 -0.554 1.00 89.56 92 GLY A C 1
ATOM 707 O O . GLY A 1 92 ? -10.928 -6.263 0.222 1.00 89.56 92 GLY A O 1
ATOM 708 N N . GLU A 1 93 ? -10.204 -6.716 -1.838 1.00 89.94 93 GLU A N 1
ATOM 709 C CA . GLU A 1 93 ? -11.542 -6.883 -2.433 1.00 89.94 93 GLU A CA 1
ATOM 710 C C . GLU A 1 93 ? -12.119 -8.304 -2.244 1.00 89.94 93 GLU A C 1
ATOM 712 O O . GLU A 1 93 ? -12.677 -8.911 -3.163 1.00 89.94 93 GLU A O 1
ATOM 717 N N . GLY A 1 94 ? -12.056 -8.824 -1.013 1.00 81.75 94 GLY A N 1
ATOM 718 C CA . GLY A 1 94 ? -12.673 -10.099 -0.630 1.00 81.75 94 GLY A CA 1
ATOM 719 C C . GLY A 1 94 ? -11.784 -11.325 -0.859 1.00 81.75 94 GLY A C 1
ATOM 720 O O . GLY A 1 94 ? -12.282 -12.382 -1.279 1.00 81.75 94 GLY A O 1
ATOM 721 N N . ASN A 1 95 ? -10.471 -11.197 -0.642 1.00 89.75 95 ASN A N 1
ATOM 722 C CA . ASN A 1 95 ? -9.535 -12.301 -0.811 1.00 89.75 95 ASN A CA 1
ATOM 723 C C . ASN A 1 95 ? -9.700 -13.343 0.306 1.00 89.75 95 ASN A C 1
ATOM 725 O O . ASN A 1 95 ? -9.445 -13.110 1.481 1.00 89.75 95 ASN A O 1
ATOM 729 N N . LYS A 1 96 ? -10.036 -14.571 -0.094 1.00 90.62 96 LYS A N 1
ATOM 730 C CA . LYS A 1 96 ? -10.355 -15.691 0.810 1.00 90.62 96 LYS A CA 1
ATOM 731 C C . LYS A 1 96 ? -9.252 -16.103 1.801 1.00 90.62 96 LYS A C 1
ATOM 733 O O . LYS A 1 96 ? -9.514 -16.975 2.632 1.00 90.62 96 LYS A O 1
ATOM 738 N N . TYR A 1 97 ? -8.016 -15.638 1.623 1.00 91.31 97 TYR A N 1
ATOM 739 C CA . TYR A 1 97 ? -6.904 -15.950 2.522 1.00 91.31 97 TYR A CA 1
ATOM 740 C C . TYR A 1 97 ? -6.746 -14.922 3.640 1.00 91.31 97 TYR A C 1
ATOM 742 O O . TYR A 1 97 ? -6.102 -15.246 4.633 1.00 91.31 97 TYR A O 1
ATOM 750 N N . LEU A 1 98 ? -7.335 -13.737 3.487 1.00 90.69 98 LEU A N 1
ATOM 751 C CA . LEU A 1 98 ? -7.278 -12.663 4.464 1.00 90.69 98 LEU A CA 1
ATOM 752 C C . LEU A 1 98 ? -8.492 -12.711 5.395 1.00 90.69 98 LEU A C 1
ATOM 754 O O . LEU A 1 98 ? -9.559 -13.236 5.065 1.00 90.69 98 LEU A O 1
ATOM 758 N N . THR A 1 99 ? -8.305 -12.191 6.598 1.00 93.00 99 THR A N 1
ATOM 759 C CA . THR A 1 99 ? -9.390 -11.848 7.518 1.00 93.00 99 THR A CA 1
ATOM 760 C C . THR A 1 99 ? -9.988 -10.486 7.165 1.00 93.00 99 THR A C 1
ATOM 762 O O . THR A 1 99 ? -9.328 -9.671 6.531 1.00 93.00 99 THR A O 1
ATOM 765 N N . ASP A 1 100 ? -11.206 -10.198 7.636 1.00 92.06 100 ASP A N 1
ATOM 766 C CA . ASP A 1 100 ? -11.860 -8.893 7.428 1.00 92.06 100 ASP A CA 1
ATOM 767 C C . ASP A 1 100 ? -10.975 -7.699 7.866 1.00 92.06 100 A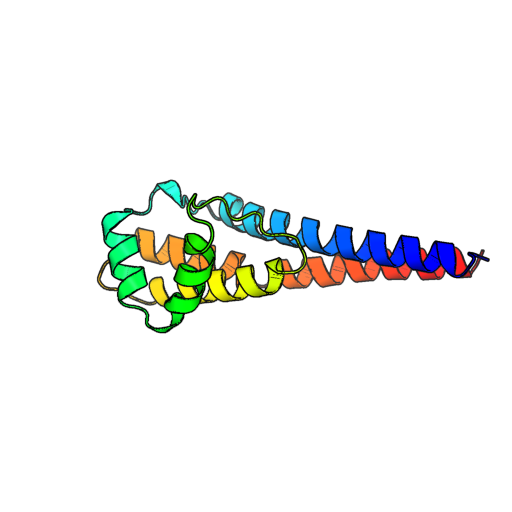SP A C 1
ATOM 769 O O . ASP A 1 100 ? -11.006 -6.635 7.253 1.00 92.06 100 ASP A O 1
ATOM 773 N N . GLU A 1 101 ? -10.180 -7.875 8.928 1.00 92.00 101 GLU A N 1
ATOM 774 C CA . GLU A 1 101 ? -9.242 -6.863 9.432 1.00 92.00 101 GLU A CA 1
ATOM 775 C C . GLU A 1 101 ? -8.049 -6.675 8.485 1.00 92.00 101 GLU A C 1
ATOM 777 O O . GLU A 1 101 ? -7.722 -5.551 8.108 1.00 92.00 101 GLU A O 1
ATOM 782 N N . GLU A 1 102 ? -7.445 -7.771 8.023 1.00 91.88 102 GLU A N 1
ATOM 783 C CA . GLU A 1 102 ? -6.354 -7.732 7.043 1.00 91.88 102 GLU A CA 1
ATOM 784 C C . GLU A 1 102 ? -6.815 -7.180 5.686 1.00 91.88 102 GLU A C 1
ATOM 786 O O . GLU A 1 102 ? -6.065 -6.452 5.035 1.00 91.88 102 GLU A O 1
ATOM 791 N N . GLU A 1 103 ? -8.050 -7.469 5.266 1.00 92.56 103 GLU A N 1
ATOM 792 C CA . GLU A 1 103 ? -8.668 -6.868 4.080 1.00 92.56 103 GLU A CA 1
ATOM 793 C C . GLU A 1 103 ? -8.793 -5.346 4.234 1.00 92.56 103 GLU A C 1
ATOM 795 O O . GLU A 1 103 ? -8.421 -4.597 3.328 1.00 92.56 103 GLU A O 1
ATOM 800 N N . GLU A 1 104 ? -9.270 -4.861 5.385 1.00 91.31 104 GLU A N 1
ATOM 801 C CA . GLU A 1 104 ? -9.386 -3.424 5.660 1.00 91.31 104 GLU A CA 1
ATOM 802 C C . GLU A 1 104 ? -8.015 -2.733 5.681 1.00 91.31 104 GLU A C 1
ATOM 804 O O . GLU A 1 104 ? -7.867 -1.639 5.115 1.00 91.31 104 GLU A O 1
ATOM 809 N N . ILE A 1 105 ? -7.003 -3.381 6.263 1.00 90.94 105 ILE A N 1
ATOM 810 C CA . ILE A 1 105 ? -5.611 -2.920 6.230 1.00 90.94 105 ILE A CA 1
ATOM 811 C C . ILE A 1 105 ? -5.130 -2.838 4.777 1.00 90.94 105 ILE A C 1
ATOM 813 O O . ILE A 1 105 ? -4.647 -1.781 4.363 1.00 90.94 105 ILE A O 1
ATOM 817 N N . CYS A 1 106 ? -5.331 -3.884 3.969 1.00 89.69 106 CYS A N 1
ATOM 818 C CA . CYS A 1 106 ? -4.933 -3.905 2.561 1.00 89.69 106 CYS A CA 1
ATOM 819 C C . CYS A 1 106 ? -5.623 -2.788 1.761 1.00 89.69 106 CYS A C 1
ATOM 821 O O . CYS A 1 106 ? -4.952 -1.973 1.132 1.00 89.69 106 CYS A O 1
ATOM 823 N N . LEU A 1 107 ? -6.944 -2.629 1.867 1.00 89.81 107 LEU A N 1
ATOM 824 C CA . LEU A 1 107 ? -7.666 -1.540 1.195 1.00 89.81 107 LEU A CA 1
ATOM 825 C C . LEU A 1 107 ? -7.164 -0.151 1.609 1.00 89.81 107 LEU A C 1
ATOM 827 O O . LEU A 1 107 ? -7.184 0.791 0.812 1.00 89.81 107 LEU A O 1
ATOM 831 N N . THR A 1 108 ? -6.763 0.007 2.866 1.00 88.94 108 THR A N 1
ATOM 832 C CA . THR A 1 108 ? -6.284 1.278 3.411 1.00 88.94 108 THR A CA 1
ATOM 833 C C . THR A 1 108 ? -4.881 1.604 2.917 1.00 88.94 108 THR A C 1
ATOM 835 O O . THR A 1 108 ? -4.655 2.700 2.395 1.00 88.94 108 THR A O 1
ATOM 838 N N . VAL A 1 109 ? -3.963 0.642 2.995 1.00 87.88 109 VAL A N 1
ATOM 839 C CA . VAL A 1 109 ? -2.614 0.742 2.427 1.00 87.88 109 VAL A CA 1
ATOM 840 C C . VAL A 1 109 ? -2.697 1.015 0.926 1.00 87.88 109 VAL A C 1
ATOM 842 O O . VAL A 1 109 ? -2.082 1.965 0.437 1.00 87.88 109 VAL A O 1
ATOM 845 N N . GLY A 1 110 ? -3.547 0.272 0.218 1.00 87.50 110 GLY A N 1
ATOM 846 C CA . GLY A 1 110 ? -3.788 0.422 -1.211 1.00 87.50 110 GLY A CA 1
ATOM 847 C C . GLY A 1 110 ? -4.192 1.844 -1.595 1.00 87.50 110 GLY A C 1
ATOM 848 O O . GLY A 1 110 ? -3.580 2.464 -2.463 1.00 87.50 110 GLY A O 1
ATOM 849 N N . LYS A 1 111 ? -5.144 2.437 -0.866 1.00 84.81 111 LYS A N 1
ATOM 850 C CA . LYS A 1 111 ? -5.549 3.842 -1.060 1.00 84.81 111 LYS A CA 1
ATOM 851 C C . LYS A 1 111 ? -4.425 4.831 -0.762 1.00 84.81 111 LYS A C 1
ATOM 853 O O . LYS A 1 111 ? -4.342 5.858 -1.431 1.00 84.81 111 LYS A O 1
ATOM 858 N N . CYS A 1 112 ? -3.580 4.572 0.230 1.00 83.88 112 CYS A N 1
ATOM 859 C CA . CYS A 1 112 ? -2.491 5.484 0.575 1.00 83.88 112 CYS A CA 1
ATOM 860 C C . CYS A 1 112 ? -1.385 5.523 -0.492 1.00 83.88 112 CYS A C 1
ATOM 862 O O . CYS A 1 112 ? -0.817 6.592 -0.725 1.00 83.88 112 CYS A O 1
ATOM 864 N N . TYR A 1 113 ? -1.107 4.398 -1.154 1.00 81.56 113 TYR A N 1
ATOM 865 C CA . TYR A 1 113 ? -0.056 4.285 -2.170 1.00 81.56 113 TYR A CA 1
ATOM 866 C C . TYR A 1 113 ? -0.568 4.508 -3.605 1.00 81.56 113 TYR A C 1
ATOM 868 O O . TYR A 1 113 ? 0.038 5.277 -4.347 1.00 81.56 113 TYR A O 1
ATOM 876 N N . GLY A 1 114 ? -1.738 3.967 -3.962 1.00 73.25 114 GLY A N 1
ATOM 877 C CA . GLY A 1 114 ? -2.338 4.026 -5.307 1.00 73.25 114 GLY A CA 1
ATOM 878 C C . GLY A 1 114 ? -2.986 5.366 -5.684 1.00 73.25 114 GLY A C 1
ATOM 879 O O . GLY A 1 114 ? -3.725 5.465 -6.658 1.00 73.25 114 GLY A O 1
ATOM 880 N N . GLY A 1 115 ? -2.750 6.430 -4.911 1.00 63.75 115 GLY A N 1
ATOM 881 C CA . GLY A 1 115 ? -3.251 7.766 -5.243 1.00 63.75 115 GLY A CA 1
ATOM 882 C C . GLY A 1 115 ? -4.638 8.102 -4.692 1.00 63.75 115 GLY A C 1
ATOM 883 O O . GLY A 1 115 ? -5.367 8.892 -5.300 1.00 63.75 115 GLY A O 1
ATOM 884 N N . GLY A 1 116 ? -4.985 7.597 -3.505 1.00 45.09 116 GLY A N 1
ATOM 885 C CA . GLY A 1 116 ? -6.049 8.174 -2.686 1.00 45.09 116 GLY A CA 1
ATOM 886 C C . GLY A 1 116 ? -5.891 9.695 -2.601 1.00 45.09 116 GLY A C 1
ATOM 887 O O . GLY A 1 116 ? -4.775 10.218 -2.577 1.00 45.09 116 GLY A O 1
ATOM 888 N N . SER A 1 117 ? -7.023 10.400 -2.611 1.00 42.34 117 SER A N 1
ATOM 889 C CA . SER A 1 117 ? -7.215 11.839 -2.880 1.00 42.34 117 SER A CA 1
ATOM 890 C C . SER A 1 117 ? -6.223 12.844 -2.272 1.00 42.34 117 SER A C 1
ATOM 892 O O . SER A 1 117 ? -6.177 13.989 -2.716 1.00 42.34 117 SER A O 1
ATOM 894 N N . ASP A 1 118 ? -5.423 12.454 -1.287 1.00 44.03 118 ASP A N 1
ATOM 895 C CA . ASP A 1 118 ? -4.491 13.319 -0.572 1.00 44.03 118 ASP A CA 1
ATOM 896 C C . ASP A 1 118 ? -3.099 13.398 -1.230 1.00 44.03 118 ASP A C 1
ATOM 898 O O . ASP A 1 118 ? -2.480 14.468 -1.227 1.00 44.03 118 ASP A O 1
ATOM 902 N N . ALA A 1 119 ? -2.620 12.328 -1.878 1.00 42.41 119 ALA A N 1
ATOM 903 C CA . ALA A 1 119 ? -1.308 12.316 -2.541 1.00 42.41 119 ALA A CA 1
ATOM 904 C C . ALA A 1 119 ? -1.281 13.230 -3.781 1.00 42.41 119 ALA A C 1
ATOM 906 O O . ALA A 1 119 ? -0.315 13.960 -4.033 1.00 42.41 119 ALA A O 1
ATOM 907 N N . SER A 1 120 ? -2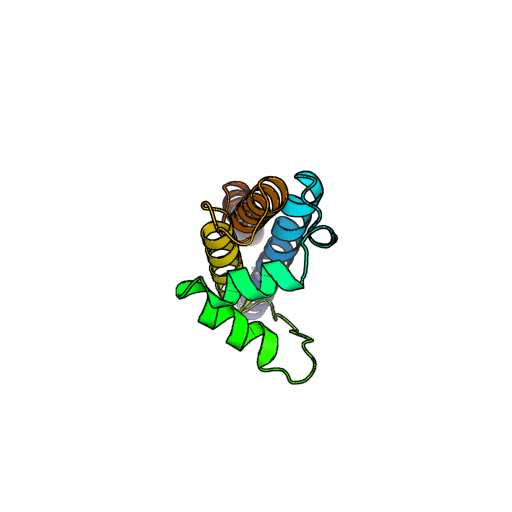.387 13.270 -4.527 1.00 45.44 120 SER A N 1
ATOM 908 C CA . SER A 1 120 ? -2.559 14.157 -5.680 1.00 45.44 120 SER A CA 1
ATOM 909 C C . SER A 1 120 ? -2.657 15.624 -5.240 1.00 45.44 120 SER A C 1
ATOM 911 O O . SER A 1 120 ? -2.010 16.487 -5.834 1.00 45.44 120 SER A O 1
ATOM 913 N N . VAL A 1 121 ? -3.398 15.929 -4.169 1.00 44.72 121 VAL A N 1
ATOM 914 C CA . VAL A 1 121 ? -3.552 17.301 -3.641 1.00 44.72 121 VAL A CA 1
ATOM 915 C C . VAL A 1 121 ? -2.210 17.893 -3.185 1.00 44.72 121 VAL A C 1
ATOM 917 O O . VAL A 1 121 ? -1.931 19.065 -3.457 1.00 44.72 121 VAL A O 1
ATOM 920 N N . LEU A 1 122 ? -1.335 17.087 -2.578 1.00 49.25 122 LEU A N 1
ATOM 921 C CA . LEU A 1 122 ? 0.021 17.498 -2.194 1.00 49.25 122 LEU A CA 1
ATOM 922 C C . LEU A 1 122 ? 0.944 17.731 -3.403 1.00 49.25 122 LEU A C 1
ATOM 924 O O . LEU A 1 122 ? 1.637 18.754 -3.431 1.00 49.25 122 LEU A O 1
ATOM 928 N N . LYS A 1 123 ? 0.895 16.874 -4.438 1.00 49.59 123 LYS A N 1
ATOM 929 C CA . LYS A 1 123 ? 1.618 17.092 -5.711 1.00 49.59 123 LYS A CA 1
ATOM 930 C C . LYS A 1 123 ? 1.256 18.442 -6.345 1.00 49.59 123 LYS A C 1
ATOM 932 O O . LYS A 1 123 ? 2.143 19.199 -6.747 1.00 49.59 123 LYS A O 1
ATOM 937 N N . TRP A 1 124 ? -0.031 18.796 -6.371 1.00 48.50 124 TRP A N 1
ATOM 938 C CA . TRP A 1 124 ? -0.493 20.088 -6.896 1.00 48.50 124 TRP A CA 1
ATOM 939 C C . TRP A 1 124 ? -0.087 21.277 -6.011 1.00 48.50 124 TRP A C 1
ATOM 941 O O . TRP A 1 124 ? 0.278 22.331 -6.539 1.00 48.50 124 TRP A O 1
ATOM 951 N N . GLY A 1 125 ? -0.095 21.119 -4.684 1.00 52.94 125 GLY A N 1
ATOM 952 C CA . GLY A 1 125 ? 0.300 22.168 -3.738 1.00 52.94 125 GLY A CA 1
ATOM 953 C C . GLY A 1 125 ? 1.779 22.556 -3.837 1.00 52.94 125 GLY A C 1
ATOM 954 O O . GLY A 1 125 ? 2.106 23.744 -3.902 1.00 52.94 125 GLY A O 1
ATOM 955 N N . VAL A 1 126 ? 2.681 21.574 -3.923 1.00 55.38 126 VAL A N 1
ATOM 956 C CA . VAL A 1 126 ? 4.126 21.831 -4.069 1.00 55.38 126 VAL A CA 1
ATOM 957 C C . VAL A 1 126 ? 4.432 22.479 -5.422 1.00 55.38 126 VAL A C 1
ATOM 959 O O . VAL A 1 126 ? 5.177 23.460 -5.478 1.00 55.38 126 VAL A O 1
ATOM 962 N N . LEU A 1 127 ? 3.793 22.016 -6.502 1.00 52.62 127 LEU A N 1
ATOM 963 C CA . LEU A 1 127 ? 3.954 22.596 -7.838 1.00 52.62 127 LEU A CA 1
ATOM 964 C C . LEU A 1 127 ? 3.543 24.081 -7.876 1.00 52.62 127 LEU A C 1
ATOM 966 O O . LEU A 1 127 ? 4.238 24.902 -8.477 1.00 52.62 127 LEU A O 1
ATOM 970 N N . GLN A 1 128 ? 2.453 24.451 -7.193 1.00 52.12 128 GLN A N 1
ATOM 971 C CA . GLN A 1 128 ? 2.001 25.843 -7.098 1.00 52.12 128 GLN A CA 1
ATOM 972 C C . GLN A 1 128 ? 2.978 26.737 -6.321 1.00 52.12 128 GLN A C 1
ATOM 974 O O . GLN A 1 128 ? 3.224 27.872 -6.733 1.00 52.12 128 GLN A O 1
ATOM 979 N N . ILE A 1 129 ? 3.576 26.236 -5.235 1.00 59.12 129 ILE A N 1
ATOM 980 C CA . ILE A 1 129 ? 4.569 26.982 -4.443 1.00 59.12 129 ILE A CA 1
ATOM 981 C C . ILE A 1 129 ? 5.852 27.214 -5.254 1.00 59.12 129 ILE A C 1
ATOM 983 O O . ILE A 1 129 ? 6.390 28.325 -5.256 1.00 59.12 129 ILE A O 1
ATOM 987 N N . VAL A 1 130 ? 6.312 26.204 -5.995 1.00 58.75 130 VAL A N 1
ATOM 988 C CA . VAL A 1 130 ? 7.483 26.318 -6.880 1.00 58.75 130 VAL A CA 1
ATOM 989 C C . VAL A 1 130 ? 7.218 27.325 -8.005 1.00 58.75 130 VAL A C 1
ATOM 991 O O . VAL A 1 130 ? 8.041 28.212 -8.247 1.00 58.75 130 VAL A O 1
ATOM 994 N N . LEU A 1 131 ? 6.047 27.260 -8.649 1.00 56.59 131 LEU A N 1
ATOM 995 C CA . LEU A 1 131 ? 5.640 28.218 -9.686 1.00 56.59 131 LEU A CA 1
ATOM 996 C C . LEU A 1 131 ? 5.575 29.657 -9.154 1.00 56.59 131 LEU A C 1
ATOM 998 O O . LEU A 1 131 ? 6.035 30.582 -9.826 1.00 56.59 131 LEU A O 1
ATOM 1002 N N . LEU A 1 132 ? 5.070 29.856 -7.932 1.00 58.16 132 LEU A N 1
ATOM 1003 C CA . LEU A 1 132 ? 5.052 31.163 -7.269 1.00 58.16 132 LEU A CA 1
ATOM 1004 C C . LEU A 1 132 ? 6.469 31.709 -7.047 1.00 58.16 132 LEU A C 1
ATOM 1006 O O . LEU A 1 132 ? 6.731 32.872 -7.362 1.00 58.16 132 LEU A O 1
ATOM 1010 N N . PHE A 1 133 ? 7.404 30.879 -6.580 1.00 58.31 133 PHE A N 1
ATOM 1011 C CA . PHE A 1 133 ? 8.799 31.281 -6.379 1.00 58.31 133 PHE A CA 1
ATOM 1012 C C . PHE A 1 133 ? 9.504 31.661 -7.687 1.00 58.31 133 PHE A C 1
ATOM 1014 O O . PHE A 1 133 ? 10.229 32.661 -7.725 1.00 58.31 133 PHE A O 1
ATOM 1021 N N . VAL A 1 134 ? 9.269 30.919 -8.774 1.00 60.38 134 VAL A N 1
ATOM 1022 C CA . VAL A 1 134 ? 9.829 31.233 -10.100 1.00 60.38 134 VAL A CA 1
ATOM 1023 C C . VAL A 1 134 ? 9.263 32.550 -10.633 1.00 60.38 134 VAL A C 1
ATOM 1025 O O . VAL A 1 134 ? 10.027 33.401 -11.094 1.00 60.38 134 VAL A O 1
ATOM 1028 N N . CYS A 1 135 ? 7.953 32.772 -10.520 1.00 56.50 135 CYS A N 1
ATOM 1029 C CA . CYS A 1 135 ? 7.313 34.010 -10.967 1.00 56.50 135 CYS A CA 1
ATOM 1030 C C . CYS A 1 135 ? 7.835 35.238 -10.206 1.00 56.50 135 CYS A C 1
ATOM 1032 O O . CYS A 1 135 ? 8.229 36.223 -10.831 1.00 56.50 135 CYS A O 1
ATOM 1034 N N . VAL A 1 136 ? 7.914 35.173 -8.872 1.00 56.56 136 VAL A N 1
ATOM 1035 C CA . VAL A 1 136 ? 8.395 36.290 -8.037 1.00 56.56 136 VAL A CA 1
ATOM 1036 C C . VAL A 1 136 ? 9.875 36.593 -8.297 1.00 56.56 136 VAL A C 1
ATOM 1038 O O . VAL A 1 136 ? 10.257 37.757 -8.391 1.00 56.56 136 VAL A O 1
ATOM 1041 N N . SER A 1 137 ? 10.702 35.568 -8.512 1.00 54.97 137 SER A N 1
ATOM 1042 C CA . SER A 1 137 ? 12.135 35.731 -8.809 1.00 54.97 137 SER A CA 1
ATOM 1043 C C . SER A 1 137 ? 12.428 36.258 -10.223 1.00 54.97 137 SER A C 1
ATOM 1045 O O . SER A 1 137 ? 13.556 36.656 -10.510 1.00 54.97 137 SER A O 1
ATOM 1047 N N . SER A 1 138 ? 11.433 36.242 -11.116 1.00 52.59 138 SER A N 1
ATOM 1048 C CA . SER A 1 138 ? 11.532 36.746 -12.496 1.00 52.59 138 SER A CA 1
ATOM 1049 C C . SER A 1 138 ? 11.102 38.212 -12.630 1.00 52.59 138 SER A C 1
ATOM 1051 O O . SER A 1 138 ? 11.436 38.860 -13.620 1.00 52.59 138 SER A O 1
ATOM 1053 N N . LEU A 1 139 ? 10.353 38.718 -11.645 1.00 50.31 139 LEU A N 1
ATOM 1054 C CA . LEU A 1 139 ? 9.856 40.096 -11.557 1.00 50.31 139 LEU A CA 1
ATOM 1055 C C . LEU A 1 139 ? 10.830 41.048 -10.826 1.00 50.31 139 LEU A C 1
ATOM 1057 O O . LEU A 1 139 ? 10.609 42.259 -10.848 1.00 50.31 139 LEU A O 1
ATOM 1061 N N . LEU A 1 140 ? 11.895 40.509 -10.214 1.00 46.78 140 LEU A N 1
ATOM 1062 C CA . LEU A 1 140 ? 13.005 41.213 -9.544 1.00 46.78 140 LEU A CA 1
ATOM 1063 C C . LEU A 1 140 ? 14.309 41.156 -10.372 1.00 46.78 140 LEU A C 1
ATOM 1065 O O . LEU A 1 140 ? 15.018 42.185 -10.401 1.00 46.78 140 LEU A O 1
#

Organism: Pseudocohnilembus persalinus (NCBI:txid266149)

pLDDT: mean 70.43, std 14.92, range [42.34, 93.0]

Radius of gyration: 18.73 Å; chains: 1; bounding box: 35×58×30 Å

Sequence (140 aa):
MLKLKQLLIIFSLSLLLTQQVTITAAASCVEKSGADVEEIDSENYGKALLSEDECEALIEILFEDEDGDFDILGEDWDVYAEAYGDCHVALGEGNKYLTDEEEEICLTVGKCYGGGSDASVLKWGVLQIVLLFVCVSSLL

Secondary structure (DSSP, 8-state):
---HHHHHHHHHHHHHHHHHHHHHHHHHHHHHHT--GGGS-HHHHHHHHTT-GGGHHHHHHHHHSTT------TTTHHHHHHHHHHHHHHHHTT-TTS-HHHHHHHHHHHHHHTT-HHHHHHHHHHHHHHHHHHHHHH--